Protein AF-A0A6A4ZX50-F1 (afdb_monomer_lite)

Secondary structure (DSSP, 8-state):
-HHHHHHHHTT--HHHHHHHHHHHHHHHHHHHT---SSSS------HHHHHHHHHHHHHHTTS--TTT------HHHHHHHHHHHHHHTGGGHHHHHHHHSPP-------PPS----PPPPPPPGGG----PPPPPPPPP------------

Sequence (152 aa):
MYLYSFCKEHELTPLKTSVVLAIMHRVILRDLFLQSHDHGKQSPWTLPESFEHFQSLLLQHSVERPPVSTGIFDAVDVAATVEYVTHSYYRQYHLYQTIFIPQTHVSIVQIACMDISKPRPMPPLQHAIMLRSKEPPPPPSDSEEHIAVVES

InterPro domains:
  IPR032727 Flagellar C1a complex subunit C1a-32 [PF14769] (3-105)
  IPR032727 Flagellar C1a complex subunit C1a-32 [PTHR28457] (4-134)

Structure (mmCIF, N/CA/C/O backbone):
data_AF-A0A6A4ZX50-F1
#
_entry.id   AF-A0A6A4ZX50-F1
#
loop_
_atom_site.group_PDB
_atom_site.id
_atom_site.type_symbol
_atom_site.label_atom_id
_atom_site.label_alt_id
_atom_site.label_comp_id
_atom_site.label_asym_id
_atom_site.label_entity_id
_atom_site.label_seq_id
_atom_site.pdbx_PDB_ins_code
_atom_site.Cartn_x
_atom_site.Cartn_y
_atom_site.Cartn_z
_atom_site.occupancy
_atom_site.B_iso_or_equiv
_atom_site.auth_seq_id
_atom_site.auth_comp_id
_atom_site.auth_asym_id
_atom_site.auth_atom_id
_atom_site.pdbx_PDB_model_num
ATOM 1 N N . MET A 1 1 ? 2.806 12.590 6.286 1.00 58.56 1 MET A N 1
ATOM 2 C CA . MET A 1 1 ? 2.118 13.196 7.449 1.00 58.56 1 MET A CA 1
ATOM 3 C C . MET A 1 1 ? 0.590 13.138 7.367 1.00 58.56 1 MET A C 1
ATOM 5 O O . MET A 1 1 ? -0.022 13.043 8.418 1.00 58.56 1 MET A O 1
ATOM 9 N N . TYR A 1 2 ? -0.028 13.121 6.178 1.00 81.19 2 TYR A N 1
ATOM 10 C CA . TYR A 1 2 ? -1.494 13.165 6.034 1.00 81.19 2 TYR A CA 1
ATOM 11 C C . TYR A 1 2 ? -2.259 11.948 6.593 1.00 81.19 2 TYR A C 1
ATOM 13 O O . TYR A 1 2 ? -3.341 12.107 7.143 1.00 81.19 2 TYR A O 1
ATOM 21 N N . LEU A 1 3 ? -1.685 10.740 6.530 1.00 82.81 3 LEU A N 1
ATOM 22 C CA . LEU A 1 3 ? -2.329 9.550 7.105 1.00 82.81 3 LEU A CA 1
ATOM 23 C C . LEU A 1 3 ? -2.455 9.646 8.636 1.00 82.81 3 LEU A C 1
ATOM 25 O O . LEU A 1 3 ? -3.439 9.207 9.213 1.00 82.81 3 LEU A O 1
ATOM 29 N N . TYR A 1 4 ? -1.471 10.258 9.302 1.00 83.94 4 TYR A N 1
ATOM 30 C CA . TYR A 1 4 ? -1.512 10.448 10.751 1.00 83.94 4 TYR A CA 1
ATOM 31 C C . TYR A 1 4 ? -2.532 11.518 11.163 1.00 83.94 4 TYR A C 1
ATOM 33 O O . TYR A 1 4 ? -3.207 11.348 12.174 1.00 83.94 4 TYR A O 1
ATOM 41 N N . SER A 1 5 ? -2.684 12.595 10.380 1.00 84.75 5 SER A N 1
ATOM 42 C CA . SER A 1 5 ? -3.737 13.586 10.635 1.00 84.75 5 SER A CA 1
ATOM 43 C C . SER A 1 5 ? -5.130 12.990 10.435 1.00 84.75 5 SER A C 1
ATOM 45 O O . SER A 1 5 ? -5.970 13.172 11.306 1.00 84.75 5 SER A O 1
ATOM 47 N N . PHE A 1 6 ? -5.332 12.180 9.390 1.00 86.12 6 PHE A N 1
ATOM 48 C CA . PHE A 1 6 ? -6.568 11.412 9.188 1.00 86.12 6 PHE A CA 1
ATOM 49 C C . PHE A 1 6 ? -6.879 10.505 10.388 1.00 86.12 6 PHE A C 1
ATOM 51 O O . PHE A 1 6 ? -7.974 10.534 10.942 1.00 86.12 6 PHE A O 1
ATOM 58 N N . CYS A 1 7 ? -5.877 9.759 10.860 1.00 83.94 7 CYS A N 1
ATOM 59 C CA . CYS A 1 7 ? -6.014 8.914 12.042 1.00 83.94 7 CYS A CA 1
ATOM 60 C C . CYS A 1 7 ? -6.410 9.692 13.308 1.00 83.94 7 CYS A C 1
ATOM 62 O O . CYS A 1 7 ? -7.089 9.154 14.181 1.00 83.94 7 CYS A O 1
ATOM 64 N N . LYS A 1 8 ? -5.969 10.949 13.423 1.00 83.75 8 LYS A N 1
ATOM 65 C CA . LYS A 1 8 ? -6.305 11.827 14.546 1.00 83.75 8 LYS A CA 1
ATOM 66 C C . LYS A 1 8 ? -7.720 12.403 14.425 1.00 83.75 8 LYS A C 1
ATOM 68 O O . LYS A 1 8 ? -8.386 12.541 15.442 1.00 83.75 8 LYS A O 1
ATOM 73 N N . GLU A 1 9 ? -8.166 12.724 13.212 1.00 85.12 9 GLU A N 1
ATOM 74 C CA . GLU A 1 9 ? -9.515 13.243 12.928 1.00 85.12 9 GLU A CA 1
ATOM 75 C C . GLU A 1 9 ? -10.611 12.206 13.201 1.00 85.12 9 GLU A C 1
ATOM 77 O O . GLU A 1 9 ? -11.679 12.560 13.685 1.00 85.12 9 GLU A O 1
ATOM 82 N N . HIS A 1 10 ? -10.323 10.926 12.963 1.00 80.44 10 HIS A N 1
ATOM 83 C CA . HIS A 1 10 ? -11.236 9.811 13.231 1.00 80.44 10 HIS A CA 1
ATOM 84 C C . HIS A 1 10 ? -11.111 9.222 14.653 1.00 80.44 10 HIS A C 1
ATOM 86 O O . HIS A 1 10 ? -11.623 8.136 14.907 1.00 80.44 10 HIS A O 1
ATOM 92 N N . GLU A 1 11 ? -10.410 9.904 15.571 1.00 79.88 11 GLU A N 1
ATOM 93 C CA . GLU A 1 11 ? -10.225 9.490 16.978 1.00 79.88 11 GLU A CA 1
ATOM 94 C C . GLU A 1 11 ? -9.763 8.027 17.154 1.00 79.88 11 GLU A C 1
ATOM 96 O O . GLU A 1 11 ? -10.104 7.344 18.124 1.00 79.88 11 GLU A O 1
ATOM 101 N N . LEU A 1 12 ? -8.948 7.518 16.221 1.00 78.25 12 LEU A N 1
ATOM 102 C CA . LEU A 1 12 ? -8.482 6.138 16.291 1.00 78.25 12 LEU A CA 1
ATOM 103 C C . LEU A 1 12 ? -7.563 5.931 17.503 1.00 78.25 12 LEU A C 1
ATOM 105 O O . LEU A 1 12 ? -6.634 6.697 17.767 1.00 78.25 12 LEU A O 1
ATOM 109 N N . THR A 1 13 ? -7.775 4.818 18.208 1.00 84.69 13 THR A N 1
ATOM 110 C CA . THR A 1 13 ? -6.920 4.361 19.312 1.00 84.69 13 THR A CA 1
ATOM 111 C C . THR A 1 13 ? -5.449 4.297 18.865 1.00 84.69 13 THR A C 1
ATOM 113 O O . THR A 1 13 ? -5.178 3.891 17.730 1.00 84.69 13 THR A O 1
ATOM 116 N N . PRO A 1 14 ? -4.462 4.603 19.731 1.00 83.50 14 PRO A N 1
ATOM 117 C CA . PRO A 1 14 ? -3.037 4.533 19.380 1.00 83.50 14 PRO A CA 1
ATOM 118 C C . PRO A 1 14 ? -2.614 3.177 18.789 1.00 83.50 14 PRO A C 1
ATOM 120 O O . PRO A 1 14 ? -1.755 3.118 17.914 1.00 83.50 14 PRO A O 1
ATOM 123 N N . LEU A 1 15 ? -3.267 2.089 19.204 1.00 84.81 15 LEU A N 1
ATOM 124 C CA . LEU A 1 15 ? -3.042 0.765 18.633 1.00 84.81 15 LEU A CA 1
ATOM 125 C C . LEU A 1 15 ? -3.507 0.701 17.168 1.00 84.81 15 LEU A C 1
ATOM 127 O O . LEU A 1 15 ? -2.708 0.372 16.293 1.00 84.81 15 LEU A O 1
ATOM 131 N N . LYS A 1 16 ? -4.752 1.103 16.880 1.00 85.19 16 LYS A N 1
ATOM 132 C CA . LYS A 1 16 ? -5.312 1.151 15.519 1.00 85.19 16 LYS A CA 1
ATOM 133 C C . LYS A 1 16 ? -4.439 1.992 14.584 1.00 85.19 16 LYS A C 1
ATOM 135 O O . LYS A 1 16 ? -4.085 1.542 13.498 1.00 85.19 16 LYS A O 1
ATOM 140 N N . THR A 1 17 ? -4.016 3.175 15.032 1.00 88.00 17 THR A N 1
ATOM 141 C CA . THR A 1 17 ? -3.172 4.071 14.221 1.00 88.00 17 THR A CA 1
ATOM 142 C C . THR A 1 17 ? -1.817 3.452 13.889 1.00 88.00 17 THR A C 1
ATOM 144 O O . THR A 1 17 ? -1.393 3.513 12.734 1.00 88.00 17 THR A O 1
ATOM 147 N N . SER A 1 18 ? -1.167 2.801 14.861 1.00 89.19 18 SER A N 1
ATOM 148 C CA . SER A 1 18 ? 0.105 2.104 14.645 1.00 89.19 18 SER A CA 1
ATOM 149 C C . SER A 1 18 ? -0.018 0.985 13.607 1.00 89.19 18 SER A C 1
ATOM 151 O O . SER A 1 18 ? 0.849 0.852 12.744 1.00 89.19 18 SER A O 1
ATOM 153 N N . VAL A 1 19 ? -1.128 0.240 13.629 1.00 88.44 19 VAL A N 1
ATOM 154 C CA . VAL A 1 19 ? -1.387 -0.852 12.688 1.00 88.44 19 VAL A CA 1
ATOM 155 C C . VAL A 1 19 ? -1.667 -0.313 11.287 1.00 88.44 19 VAL A C 1
ATOM 157 O O . VAL A 1 19 ? -1.058 -0.797 10.339 1.00 88.44 19 VAL A O 1
ATOM 160 N N . VAL A 1 20 ? -2.499 0.725 11.134 1.00 88.88 20 VAL A N 1
ATOM 161 C CA . VAL A 1 20 ? -2.748 1.354 9.819 1.00 88.88 20 VAL A CA 1
ATOM 162 C C . VAL A 1 20 ? -1.446 1.874 9.206 1.00 88.88 20 VAL A C 1
ATOM 164 O O . VAL A 1 20 ? -1.161 1.621 8.035 1.00 88.88 20 VAL A O 1
ATOM 167 N N . LEU A 1 21 ? -0.618 2.555 10.004 1.00 88.44 21 LEU A N 1
ATOM 168 C CA . LEU A 1 21 ? 0.696 3.036 9.572 1.00 88.44 21 LEU A CA 1
ATOM 169 C C . LEU A 1 21 ? 1.613 1.881 9.156 1.00 88.44 21 LEU A C 1
ATOM 171 O O . LEU A 1 21 ? 2.263 1.970 8.115 1.00 88.44 21 LEU A O 1
ATOM 175 N N . ALA A 1 22 ? 1.646 0.794 9.930 1.00 89.56 22 ALA A N 1
ATOM 176 C CA . ALA A 1 22 ? 2.454 -0.381 9.625 1.00 89.56 22 ALA A CA 1
ATOM 177 C C . ALA A 1 22 ? 1.988 -1.101 8.349 1.00 89.56 22 ALA A C 1
ATOM 179 O O . ALA A 1 22 ? 2.828 -1.458 7.523 1.00 89.56 22 ALA A O 1
ATOM 180 N N . ILE A 1 23 ? 0.673 -1.273 8.155 1.00 90.75 23 ILE A N 1
ATOM 181 C CA . ILE A 1 23 ? 0.088 -1.856 6.936 1.00 90.75 23 ILE A CA 1
ATOM 182 C C . ILE A 1 23 ? 0.488 -1.013 5.727 1.00 90.75 23 ILE A C 1
ATOM 184 O O . ILE A 1 23 ? 1.061 -1.545 4.779 1.00 90.75 23 ILE A O 1
ATOM 188 N N . MET A 1 24 ? 0.259 0.301 5.779 1.00 90.38 24 MET A N 1
ATOM 189 C CA . MET A 1 24 ? 0.593 1.199 4.671 1.00 90.38 24 MET A CA 1
ATOM 190 C C . MET A 1 24 ? 2.086 1.195 4.361 1.00 90.38 24 MET A C 1
ATOM 192 O O . MET A 1 24 ? 2.477 1.088 3.202 1.00 90.38 24 MET A O 1
ATOM 196 N N . HIS A 1 25 ? 2.933 1.251 5.388 1.00 89.44 25 HIS A N 1
ATOM 197 C CA . HIS A 1 25 ? 4.378 1.175 5.213 1.00 89.44 25 HIS A CA 1
ATOM 198 C C . HIS A 1 25 ? 4.801 -0.150 4.564 1.00 89.44 25 HIS A C 1
ATOM 200 O O . HIS A 1 25 ? 5.620 -0.153 3.648 1.00 89.44 25 HIS A O 1
ATOM 206 N N . ARG A 1 26 ? 4.206 -1.274 4.980 1.00 89.19 26 ARG A N 1
ATOM 207 C CA . ARG A 1 26 ? 4.482 -2.597 4.410 1.00 89.19 26 ARG A CA 1
ATOM 208 C C . ARG A 1 26 ? 4.036 -2.705 2.951 1.00 89.19 26 ARG A C 1
ATOM 210 O O . ARG A 1 26 ? 4.800 -3.233 2.148 1.00 89.19 26 ARG A O 1
ATOM 217 N N . VAL A 1 27 ? 2.849 -2.199 2.609 1.00 89.12 27 VAL A N 1
ATOM 218 C CA . VAL A 1 27 ? 2.335 -2.179 1.227 1.00 89.12 27 VAL A CA 1
ATOM 219 C C . VAL A 1 27 ? 3.246 -1.339 0.336 1.00 89.12 27 VAL A C 1
ATOM 221 O O . VAL A 1 27 ? 3.720 -1.836 -0.678 1.00 89.12 27 VAL A O 1
ATOM 224 N N . ILE A 1 28 ? 3.581 -0.115 0.757 1.00 87.75 28 ILE A N 1
ATOM 225 C CA . ILE A 1 28 ? 4.458 0.781 -0.010 1.00 87.75 28 ILE A CA 1
ATOM 226 C C . ILE A 1 28 ? 5.840 0.157 -0.202 1.00 87.75 28 ILE A C 1
ATOM 228 O O . ILE A 1 28 ? 6.355 0.143 -1.315 1.00 87.75 28 ILE A O 1
ATOM 232 N N . LEU A 1 29 ? 6.445 -0.382 0.861 1.00 86.19 29 LEU A N 1
ATOM 233 C CA . LEU A 1 29 ? 7.745 -1.039 0.746 1.00 86.19 29 LEU A CA 1
ATOM 234 C C . LEU A 1 29 ? 7.692 -2.235 -0.199 1.00 86.19 29 LEU A C 1
ATOM 236 O O . LEU A 1 29 ? 8.604 -2.419 -0.999 1.00 86.19 29 LEU A O 1
ATOM 240 N N . ARG A 1 30 ? 6.6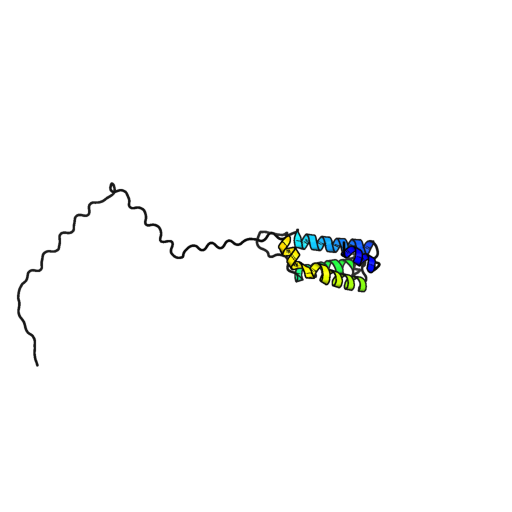30 -3.037 -0.136 1.00 85.44 30 ARG A N 1
ATOM 241 C CA . ARG A 1 30 ? 6.480 -4.191 -1.015 1.00 85.44 30 ARG A CA 1
ATOM 242 C C . ARG A 1 30 ? 6.334 -3.779 -2.477 1.00 85.44 30 ARG A C 1
ATOM 244 O O . ARG A 1 30 ? 7.060 -4.287 -3.321 1.00 85.44 30 ARG A O 1
ATOM 251 N N . ASP A 1 31 ? 5.425 -2.854 -2.756 1.00 83.88 31 ASP A N 1
ATOM 252 C CA . ASP A 1 31 ? 5.086 -2.449 -4.120 1.00 83.88 31 ASP A CA 1
ATOM 253 C C . ASP A 1 31 ? 6.231 -1.690 -4.807 1.00 83.88 31 ASP A C 1
ATOM 255 O O . ASP A 1 31 ? 6.359 -1.739 -6.030 1.00 83.88 31 ASP A O 1
ATOM 259 N N . LEU A 1 32 ? 7.053 -0.989 -4.019 1.00 79.94 32 LEU A N 1
ATOM 260 C CA . LEU A 1 32 ? 8.079 -0.076 -4.516 1.00 79.94 32 LEU A CA 1
ATOM 261 C C . LEU A 1 32 ? 9.508 -0.622 -4.411 1.00 79.94 32 LEU A C 1
ATOM 263 O O . LEU A 1 32 ? 10.326 -0.340 -5.282 1.00 79.94 32 LEU A O 1
ATOM 267 N N . PHE A 1 33 ? 9.823 -1.376 -3.351 1.00 74.12 33 PHE A N 1
ATOM 268 C CA . PHE A 1 33 ? 11.191 -1.807 -3.031 1.00 74.12 33 PHE A CA 1
ATOM 269 C C . PHE A 1 33 ? 11.380 -3.326 -3.048 1.00 74.12 33 PHE A C 1
ATOM 271 O O . PHE A 1 33 ? 12.437 -3.791 -3.474 1.00 74.12 33 PHE A O 1
ATOM 278 N N . LEU A 1 34 ? 10.396 -4.120 -2.608 1.00 65.50 34 LEU A N 1
ATOM 279 C CA . LEU A 1 34 ? 10.498 -5.581 -2.680 1.00 65.50 34 LEU A CA 1
ATOM 280 C C . LEU A 1 34 ? 9.997 -6.089 -4.034 1.00 65.50 34 LEU A C 1
ATOM 282 O O . LEU A 1 34 ? 8.933 -6.691 -4.159 1.00 65.50 34 LEU A O 1
ATOM 286 N N . GLN A 1 35 ? 10.839 -5.916 -5.048 1.00 60.88 35 GLN A N 1
ATOM 287 C CA . GLN A 1 35 ? 10.821 -6.792 -6.214 1.00 60.88 35 GLN A CA 1
ATOM 288 C C . GLN A 1 35 ? 11.533 -8.108 -5.851 1.00 60.88 35 GLN A C 1
ATOM 290 O O . GLN A 1 35 ? 12.690 -8.322 -6.200 1.00 60.88 35 GLN A O 1
ATOM 295 N N . SER A 1 36 ? 10.880 -8.991 -5.092 1.00 49.69 36 SER A N 1
ATOM 296 C CA . SER A 1 36 ? 11.311 -10.391 -4.958 1.00 49.69 36 SER A CA 1
ATOM 297 C C . SER A 1 36 ? 10.092 -11.283 -5.203 1.00 49.69 36 SER A C 1
ATOM 299 O O . SER A 1 36 ? 9.038 -11.086 -4.613 1.00 49.69 36 SER A O 1
ATOM 301 N N . HIS A 1 37 ? 10.120 -12.199 -6.167 1.00 46.81 37 HIS A N 1
ATOM 302 C CA . HIS A 1 37 ? 11.049 -13.317 -6.227 1.00 46.81 37 HIS A CA 1
ATOM 303 C C . HIS A 1 37 ? 11.244 -13.791 -7.682 1.00 46.81 37 HIS A C 1
ATOM 305 O O . HIS A 1 37 ? 10.289 -13.870 -8.448 1.00 46.81 37 HIS A O 1
ATOM 311 N N . ASP A 1 38 ? 12.482 -14.179 -7.990 1.00 43.19 38 ASP A N 1
ATOM 312 C CA . ASP A 1 38 ? 12.886 -15.051 -9.098 1.00 43.19 38 ASP A CA 1
ATOM 313 C C . ASP A 1 38 ? 12.965 -14.473 -10.534 1.00 43.19 38 ASP A C 1
ATOM 315 O O . ASP A 1 38 ? 12.016 -14.433 -11.311 1.00 43.19 38 ASP A O 1
ATOM 319 N N . HIS A 1 39 ? 14.196 -14.106 -10.908 1.00 42.00 39 HIS A N 1
ATOM 320 C CA . HIS A 1 39 ? 14.741 -14.186 -12.269 1.00 42.00 39 HIS A CA 1
ATOM 321 C C . HIS A 1 39 ? 14.032 -13.386 -13.386 1.00 42.00 39 HIS A C 1
ATOM 323 O O . HIS A 1 39 ? 13.585 -13.909 -14.405 1.00 42.00 39 HIS A O 1
ATOM 329 N N . GLY A 1 40 ? 14.100 -12.057 -13.272 1.00 46.78 40 GLY A N 1
ATOM 330 C CA . GLY A 1 40 ? 14.531 -11.211 -14.395 1.00 46.78 40 GLY A CA 1
ATOM 331 C C . GLY A 1 40 ? 13.511 -10.770 -15.450 1.00 46.78 40 GLY A C 1
ATOM 332 O O . GLY A 1 40 ? 13.941 -10.127 -16.407 1.00 46.78 40 GLY A O 1
ATOM 333 N N . LYS A 1 41 ? 12.207 -11.065 -15.338 1.00 50.94 41 LYS A N 1
ATOM 334 C CA . LYS A 1 41 ? 11.239 -10.725 -16.411 1.00 50.94 41 LYS A CA 1
ATOM 335 C C . LYS A 1 41 ? 9.787 -10.442 -15.988 1.00 50.94 41 LYS A C 1
ATOM 337 O O . LYS A 1 41 ? 8.893 -10.670 -16.797 1.00 50.94 41 LYS A O 1
ATOM 342 N N . GLN A 1 42 ? 9.498 -9.962 -14.779 1.00 59.06 42 GLN A N 1
ATOM 343 C CA . GLN A 1 42 ? 8.097 -9.699 -14.403 1.00 59.06 42 GLN A CA 1
ATOM 344 C C . GLN A 1 42 ? 7.814 -8.213 -14.168 1.00 59.06 42 GLN A C 1
ATOM 346 O O . GLN A 1 42 ? 8.631 -7.484 -13.608 1.00 59.06 42 GLN A O 1
ATOM 351 N N . SER A 1 43 ? 6.658 -7.797 -14.695 1.00 62.16 43 SER A N 1
ATOM 352 C CA . SER A 1 43 ? 6.085 -6.449 -14.652 1.00 62.16 43 SER A CA 1
ATOM 353 C C . SER A 1 43 ? 6.016 -5.914 -13.217 1.00 62.16 43 SER A C 1
ATOM 355 O O . SER A 1 43 ? 5.834 -6.707 -12.293 1.00 62.16 43 SER A O 1
ATOM 357 N N . PRO A 1 44 ? 6.086 -4.584 -13.013 1.00 70.56 44 PRO A N 1
ATOM 358 C CA . PRO A 1 44 ? 5.617 -3.963 -11.778 1.00 70.56 44 PRO A CA 1
ATOM 359 C C . PRO A 1 44 ? 4.272 -4.546 -11.337 1.00 70.56 44 PRO A C 1
ATOM 361 O O . PRO A 1 44 ? 3.422 -4.815 -12.195 1.00 70.56 44 PRO A O 1
ATOM 364 N N . TRP A 1 45 ? 4.083 -4.696 -10.021 1.00 73.62 45 TRP A N 1
ATOM 365 C CA . TRP A 1 45 ? 2.796 -5.069 -9.435 1.00 73.62 45 TRP A CA 1
ATOM 366 C C . TRP A 1 45 ? 1.690 -4.192 -10.012 1.00 73.62 45 TRP A C 1
ATOM 368 O O . TRP A 1 45 ? 1.841 -2.972 -10.144 1.00 73.62 45 TRP A O 1
ATOM 378 N N . THR A 1 46 ? 0.579 -4.806 -10.394 1.00 82.62 46 THR A N 1
ATOM 379 C CA . THR A 1 46 ? -0.548 -4.045 -10.927 1.00 82.62 46 THR A CA 1
ATOM 380 C C . THR A 1 46 ? -1.349 -3.416 -9.783 1.00 82.62 46 THR A C 1
ATOM 382 O O . THR A 1 46 ? -1.376 -3.923 -8.661 1.00 82.62 46 THR A O 1
ATOM 385 N N . LEU A 1 47 ? -2.024 -2.294 -10.056 1.00 86.31 47 LEU A N 1
ATOM 386 C CA . LEU A 1 47 ? -2.911 -1.642 -9.085 1.00 86.31 47 LEU A CA 1
ATOM 387 C C . LEU A 1 47 ? -3.923 -2.611 -8.424 1.00 86.31 47 LEU A C 1
ATOM 389 O O . LEU A 1 47 ? -4.029 -2.566 -7.198 1.00 86.31 47 LEU A O 1
ATOM 393 N N . PRO A 1 48 ? -4.629 -3.503 -9.157 1.00 87.38 48 PRO A N 1
ATOM 394 C CA . PRO A 1 48 ? -5.544 -4.459 -8.531 1.00 87.38 48 PRO A CA 1
ATOM 395 C C . PRO A 1 48 ? -4.847 -5.461 -7.598 1.00 87.38 48 PRO A C 1
ATOM 397 O O . PRO A 1 48 ? -5.367 -5.712 -6.516 1.00 87.38 48 PRO A O 1
ATOM 400 N N . GLU A 1 49 ? -3.664 -5.980 -7.942 1.00 86.44 49 GLU A N 1
ATOM 401 C CA . GLU A 1 49 ? -2.914 -6.902 -7.064 1.00 86.44 49 GLU A CA 1
ATOM 402 C C . GLU A 1 49 ? -2.424 -6.216 -5.784 1.00 86.44 49 GLU A C 1
ATOM 404 O O . GLU A 1 49 ? -2.420 -6.803 -4.696 1.00 86.44 49 GLU A O 1
ATOM 409 N N . SER A 1 50 ? -2.000 -4.953 -5.896 1.00 88.06 50 SER A N 1
ATOM 410 C CA . SER A 1 50 ? -1.655 -4.155 -4.722 1.00 88.06 50 SER A CA 1
ATOM 411 C C . SER A 1 50 ? -2.867 -3.960 -3.815 1.00 88.06 50 SER A C 1
ATOM 413 O O . SER A 1 50 ? -2.776 -4.188 -2.605 1.00 88.06 50 SER A O 1
ATOM 415 N N . PHE A 1 51 ? -4.005 -3.593 -4.405 1.00 89.81 51 PHE A N 1
ATOM 416 C CA . PHE A 1 51 ? -5.243 -3.362 -3.672 1.00 89.81 51 PHE A CA 1
ATOM 417 C C . PHE A 1 51 ? -5.758 -4.632 -2.984 1.00 89.81 51 PHE A C 1
ATOM 419 O O . PHE A 1 51 ? -6.117 -4.582 -1.808 1.00 89.81 51 PHE A O 1
ATOM 426 N N . GLU A 1 52 ? -5.723 -5.780 -3.663 1.00 89.62 52 GLU A N 1
ATOM 427 C CA . GLU A 1 52 ? -6.111 -7.070 -3.084 1.00 89.62 52 GLU A CA 1
ATOM 428 C C . GLU A 1 52 ? -5.231 -7.433 -1.882 1.00 89.62 52 GLU A C 1
ATOM 430 O O . GLU A 1 52 ? -5.727 -7.859 -0.836 1.00 89.62 52 GLU A O 1
ATOM 435 N N . HIS A 1 53 ? -3.920 -7.192 -1.971 1.00 89.38 53 HIS A N 1
ATOM 436 C CA . HIS A 1 53 ? -3.033 -7.430 -0.839 1.00 89.38 53 HIS A CA 1
ATOM 437 C C . HIS A 1 53 ? -3.308 -6.493 0.335 1.00 89.38 53 HIS A C 1
ATOM 439 O O . HIS A 1 53 ? -3.366 -6.950 1.478 1.00 89.38 53 HIS A O 1
ATOM 445 N N . PHE A 1 54 ? -3.493 -5.200 0.069 1.00 90.62 54 PHE A N 1
ATOM 446 C CA . PHE A 1 54 ? -3.881 -4.239 1.094 1.00 90.62 54 PHE A CA 1
ATOM 447 C C . PHE A 1 54 ? -5.177 -4.674 1.786 1.00 90.62 54 PHE A C 1
ATOM 449 O O . PHE A 1 54 ? -5.228 -4.728 3.016 1.00 90.62 54 PHE A O 1
ATOM 456 N N . GLN A 1 55 ? -6.182 -5.082 1.010 1.00 89.25 55 GLN A N 1
ATOM 457 C CA . GLN A 1 55 ? -7.445 -5.591 1.528 1.00 89.25 55 GLN A CA 1
ATOM 458 C C . GLN A 1 55 ? -7.246 -6.857 2.376 1.00 89.25 55 GLN A C 1
ATOM 460 O O . GLN A 1 55 ? -7.827 -6.959 3.454 1.00 89.25 55 GLN A O 1
ATOM 465 N N . SER A 1 56 ? -6.386 -7.788 1.951 1.00 88.50 56 SER A N 1
ATOM 466 C CA . SER A 1 56 ? -6.079 -9.007 2.715 1.00 88.50 56 SER A CA 1
ATOM 467 C C . SER A 1 56 ? -5.445 -8.710 4.078 1.00 88.50 56 SER A C 1
ATOM 469 O O . SER A 1 56 ? -5.860 -9.278 5.089 1.00 88.50 56 SER A O 1
ATOM 471 N N . LEU A 1 57 ? -4.496 -7.767 4.123 1.00 87.25 57 LEU A N 1
ATOM 472 C CA . LEU A 1 57 ? -3.840 -7.340 5.360 1.00 87.25 57 LEU A CA 1
ATOM 473 C C . LEU A 1 57 ? -4.844 -6.660 6.288 1.00 87.25 57 LEU A C 1
ATOM 475 O O . LEU A 1 57 ? -4.882 -6.932 7.485 1.00 87.25 57 LEU A O 1
ATOM 479 N N . LEU A 1 58 ? -5.688 -5.801 5.729 1.00 87.19 58 LEU A N 1
ATOM 480 C CA . LEU A 1 58 ? -6.679 -5.060 6.489 1.00 87.19 58 LEU A CA 1
ATOM 481 C C . LEU A 1 58 ? -7.763 -5.987 7.069 1.00 87.19 58 LEU A C 1
ATOM 483 O O . LEU A 1 58 ? -8.116 -5.858 8.241 1.00 87.19 58 LEU A O 1
ATOM 487 N N . LEU A 1 59 ? -8.209 -6.993 6.308 1.00 83.62 59 LEU A N 1
ATOM 488 C CA . LEU A 1 59 ? -9.132 -8.028 6.787 1.00 83.62 59 LEU A CA 1
ATOM 489 C C . LEU A 1 59 ? -8.516 -8.903 7.887 1.00 83.62 59 LEU A C 1
ATOM 491 O O . LEU A 1 59 ? -9.201 -9.223 8.859 1.00 83.62 59 LEU A O 1
ATOM 495 N N . GLN A 1 60 ? -7.225 -9.239 7.788 1.00 80.94 60 GLN A N 1
ATOM 496 C CA . GLN A 1 60 ? -6.513 -9.999 8.823 1.00 80.94 60 GLN A CA 1
ATOM 497 C C . GLN A 1 60 ? -6.449 -9.256 10.171 1.00 80.94 60 GLN A C 1
ATOM 499 O O . GLN A 1 60 ? -6.340 -9.884 11.222 1.00 80.94 60 GLN A O 1
ATOM 504 N N . HIS A 1 61 ? -6.535 -7.927 10.164 1.00 76.94 61 HIS A N 1
ATOM 505 C CA . HIS A 1 61 ? -6.557 -7.111 11.381 1.00 76.94 61 HIS A CA 1
ATOM 506 C C . HIS A 1 61 ? -7.967 -6.634 11.784 1.00 76.94 61 HIS A C 1
ATOM 508 O O . HIS A 1 61 ? -8.110 -5.932 12.786 1.00 76.94 61 HIS A O 1
ATOM 514 N N . SER A 1 62 ? -9.007 -6.993 11.024 1.00 72.31 62 SER A N 1
ATOM 515 C CA . SER A 1 62 ? -10.401 -6.610 11.296 1.00 72.31 62 SER A CA 1
ATOM 516 C C . SER A 1 62 ? -11.261 -7.786 11.764 1.00 72.31 62 SER A C 1
ATOM 518 O O . SER A 1 62 ? -12.091 -7.615 12.651 1.00 72.31 62 SER A O 1
ATOM 520 N N . VAL A 1 63 ? -11.056 -8.992 11.226 1.00 63.16 63 VAL A N 1
ATOM 521 C CA . VAL A 1 63 ? -11.845 -10.168 11.619 1.00 63.16 63 VAL A CA 1
ATOM 522 C C . VAL A 1 63 ? -11.210 -10.847 12.828 1.00 63.16 63 VAL A C 1
ATOM 524 O O . VAL A 1 63 ? -10.026 -11.158 12.826 1.00 63.16 63 VAL A O 1
ATOM 527 N N . GLU A 1 64 ? -11.994 -11.127 13.864 1.00 57.97 64 GLU A N 1
ATOM 528 C CA . GLU A 1 64 ? -11.517 -11.836 15.051 1.00 57.97 64 GLU A CA 1
ATOM 529 C C . GLU A 1 64 ? -11.573 -13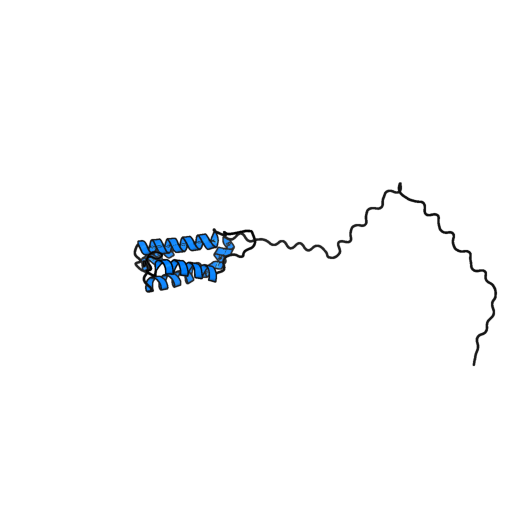.362 14.823 1.00 57.97 64 GLU A C 1
ATOM 531 O O . GLU A 1 64 ? -12.558 -14.034 15.123 1.00 57.97 64 GLU A O 1
ATOM 536 N N . ARG A 1 65 ? -10.516 -13.936 14.231 1.00 58.12 65 ARG A N 1
ATOM 537 C CA . ARG A 1 65 ? -10.271 -15.393 14.218 1.00 58.12 65 ARG A CA 1
ATOM 538 C C . ARG A 1 65 ? -8.940 -15.718 14.908 1.00 58.12 65 ARG A C 1
ATOM 540 O O . ARG A 1 65 ? -7.883 -15.639 14.266 1.00 58.12 65 ARG A O 1
ATOM 547 N N . PRO A 1 66 ? -8.957 -16.149 16.179 1.00 48.22 66 PRO A N 1
ATOM 548 C CA . PRO A 1 66 ? -7.795 -16.792 16.795 1.00 48.22 66 PRO A CA 1
ATOM 549 C C . PRO A 1 66 ? -7.519 -18.104 16.033 1.00 48.22 66 PRO A C 1
ATOM 551 O O . PRO A 1 66 ? -8.493 -18.819 15.780 1.00 48.22 66 PRO A O 1
ATOM 554 N N . PRO A 1 67 ? -6.284 -18.478 15.619 1.00 59.97 67 PRO A N 1
ATOM 555 C CA . PRO A 1 67 ? -4.937 -17.979 15.959 1.00 59.97 67 PRO A CA 1
ATOM 556 C C . PRO A 1 67 ? -4.260 -17.029 14.932 1.00 59.97 67 PRO A C 1
ATOM 558 O O . PRO A 1 67 ? -3.050 -16.829 15.009 1.00 59.97 67 PRO A O 1
ATOM 561 N N . VAL A 1 68 ? -4.982 -16.475 13.949 1.00 54.97 68 VAL A N 1
ATOM 562 C CA . VAL A 1 68 ? -4.374 -15.815 12.761 1.00 54.97 68 VAL A CA 1
ATOM 563 C C . VAL A 1 68 ? -4.656 -14.306 12.677 1.00 54.97 68 VAL A C 1
ATOM 565 O O . VAL A 1 68 ? -3.932 -13.578 11.993 1.00 54.97 68 VAL A O 1
ATOM 568 N N . SER A 1 69 ? -5.691 -13.823 13.366 1.00 58.81 69 SER A N 1
ATOM 569 C CA . SER A 1 69 ? -6.224 -12.466 13.189 1.00 58.81 69 SER A CA 1
ATOM 570 C C . SER A 1 69 ? -6.723 -11.863 14.502 1.00 58.81 69 SER A C 1
ATOM 572 O O . SER A 1 69 ? -7.332 -12.547 15.326 1.00 58.81 69 SER A O 1
ATOM 574 N N . THR A 1 70 ? -6.421 -10.584 14.701 1.00 62.66 70 THR A N 1
ATOM 575 C CA . THR A 1 70 ? -6.767 -9.786 15.885 1.00 62.66 70 THR A CA 1
ATOM 576 C C . THR A 1 70 ? -7.852 -8.795 15.482 1.00 62.66 70 THR A C 1
ATOM 578 O O . THR A 1 70 ? -7.590 -7.997 14.588 1.00 62.66 70 THR A O 1
ATOM 581 N N . GLY A 1 71 ? -9.031 -8.821 16.112 1.00 69.50 71 GLY A N 1
ATOM 582 C CA . GLY A 1 71 ? -10.155 -7.914 15.823 1.00 69.50 71 GLY A CA 1
ATOM 583 C C . GLY A 1 71 ? -9.905 -6.491 16.327 1.00 69.50 71 GLY A C 1
ATOM 584 O O . GLY A 1 71 ? -10.502 -6.052 17.303 1.00 69.50 71 GLY A O 1
ATOM 585 N N . ILE A 1 72 ? -8.959 -5.786 15.706 1.00 74.69 72 ILE A N 1
ATOM 586 C CA . ILE A 1 72 ? -8.510 -4.458 16.144 1.00 74.69 72 ILE A CA 1
ATOM 587 C C . ILE A 1 72 ? -9.388 -3.355 15.544 1.00 74.69 72 ILE A C 1
ATOM 589 O O . ILE A 1 72 ? -9.555 -2.310 16.170 1.00 74.69 72 ILE A O 1
ATOM 593 N N . PHE A 1 73 ? -9.930 -3.567 14.343 1.00 78.75 73 PHE A N 1
ATOM 594 C CA . PHE A 1 73 ? -10.705 -2.569 13.604 1.00 78.75 73 PHE A CA 1
ATOM 595 C C . PHE A 1 73 ? -12.195 -2.887 13.564 1.00 78.75 73 PHE A C 1
ATOM 597 O O . PHE A 1 73 ? -12.579 -4.031 13.324 1.00 78.75 73 PHE A O 1
ATOM 604 N N . ASP A 1 74 ? -13.012 -1.844 13.710 1.00 81.62 74 ASP A N 1
ATOM 605 C CA . ASP A 1 74 ? -14.444 -1.910 13.435 1.00 81.62 74 ASP A CA 1
ATOM 606 C C . ASP A 1 74 ? -14.719 -1.734 11.930 1.00 81.62 74 ASP A C 1
ATOM 608 O O . ASP A 1 74 ? -13.906 -1.160 11.198 1.00 81.62 74 ASP A O 1
ATOM 612 N N . ALA A 1 75 ? -15.873 -2.198 11.453 1.00 80.88 75 ALA A N 1
ATOM 613 C CA . ALA A 1 75 ? -16.240 -2.144 10.037 1.00 80.88 75 ALA A CA 1
ATOM 614 C C . ALA A 1 75 ? -16.285 -0.704 9.489 1.00 80.88 75 ALA A C 1
ATOM 616 O O . ALA A 1 75 ? -15.937 -0.466 8.330 1.00 80.88 75 ALA A O 1
ATOM 617 N N . VAL A 1 76 ? -16.670 0.263 10.328 1.00 83.56 76 VAL A N 1
ATOM 618 C CA . VAL A 1 76 ? -16.714 1.690 9.971 1.00 83.56 76 VAL A CA 1
ATOM 619 C C . VAL A 1 76 ? -15.304 2.244 9.753 1.00 83.56 76 VAL A C 1
ATOM 621 O O . VAL A 1 76 ? -15.042 2.895 8.740 1.00 83.56 76 VAL A O 1
ATOM 624 N N . ASP A 1 77 ? -14.376 1.918 10.656 1.00 83.44 77 ASP A N 1
ATOM 625 C CA . ASP A 1 77 ? -12.975 2.348 10.574 1.00 83.44 77 ASP A CA 1
ATOM 626 C C . ASP A 1 77 ? -12.290 1.777 9.326 1.00 83.44 77 ASP A C 1
ATOM 628 O O . ASP A 1 77 ? -11.507 2.458 8.658 1.00 83.44 77 ASP A O 1
ATOM 632 N N . VAL A 1 78 ? -12.607 0.522 8.993 1.00 86.31 78 VAL A N 1
ATOM 633 C CA . VAL A 1 78 ? -12.126 -0.161 7.787 1.00 86.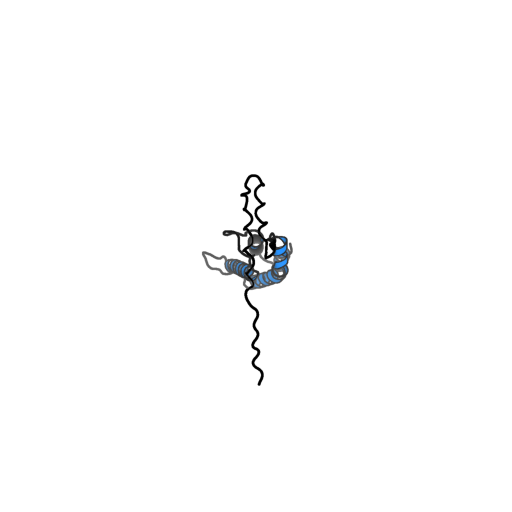31 78 VAL A CA 1
ATOM 634 C C . VAL A 1 78 ? -12.572 0.578 6.531 1.00 86.31 78 VAL A C 1
ATOM 636 O O . VAL A 1 78 ? -11.731 0.904 5.692 1.00 86.31 78 VAL A O 1
ATOM 639 N N . ALA A 1 79 ? -13.868 0.875 6.405 1.00 87.62 79 ALA A N 1
ATOM 640 C CA . ALA A 1 79 ? -14.409 1.551 5.230 1.00 87.62 79 ALA A CA 1
ATOM 641 C C . ALA A 1 79 ? -13.776 2.938 5.032 1.00 87.62 79 ALA A C 1
ATOM 643 O O . ALA A 1 79 ? -13.288 3.238 3.940 1.00 87.62 79 ALA A O 1
ATOM 644 N N . ALA A 1 80 ? -13.690 3.733 6.105 1.00 88.25 80 ALA A N 1
ATOM 645 C CA . ALA A 1 80 ? -13.066 5.055 6.069 1.00 88.25 80 ALA A CA 1
ATOM 646 C C . ALA A 1 80 ? -11.578 4.980 5.683 1.00 88.25 80 ALA A C 1
ATOM 648 O O . ALA A 1 80 ? -11.090 5.778 4.880 1.00 88.25 80 ALA A O 1
ATOM 649 N N . THR A 1 81 ? -10.852 3.988 6.207 1.00 88.19 81 THR A N 1
ATOM 650 C CA . THR A 1 81 ? -9.431 3.788 5.885 1.00 88.19 81 THR A CA 1
ATOM 651 C C . THR A 1 81 ? -9.239 3.415 4.415 1.00 88.19 81 THR A C 1
ATOM 653 O O . THR A 1 81 ? -8.372 3.980 3.747 1.00 88.19 81 THR A O 1
ATOM 656 N N . VAL A 1 82 ? -10.051 2.495 3.884 1.00 90.81 82 VAL A N 1
ATOM 657 C CA . VAL A 1 82 ? -9.984 2.080 2.473 1.00 90.81 82 VAL A CA 1
ATOM 658 C C . VAL A 1 82 ? -10.287 3.258 1.546 1.00 90.81 82 VAL A C 1
ATOM 660 O O . VAL A 1 82 ? -9.556 3.481 0.577 1.00 90.81 82 VAL A O 1
ATOM 663 N N . GLU A 1 83 ? -11.318 4.045 1.854 1.00 91.25 83 GLU A N 1
ATOM 664 C CA . GLU A 1 83 ? -11.680 5.229 1.075 1.00 91.25 83 GLU A CA 1
ATOM 665 C C . GLU A 1 83 ? -10.547 6.264 1.065 1.00 91.25 83 GLU A C 1
ATOM 667 O O . GLU A 1 83 ? -10.146 6.738 -0.005 1.00 91.25 83 GLU A O 1
ATOM 672 N N . TYR A 1 84 ? -9.971 6.559 2.232 1.00 90.56 84 TYR A N 1
ATOM 673 C CA . TYR A 1 84 ? -8.863 7.500 2.358 1.00 90.56 84 TYR A CA 1
ATOM 674 C C . TYR A 1 84 ? -7.625 7.048 1.573 1.00 90.56 84 TYR A C 1
ATOM 676 O O . TYR A 1 84 ? -7.028 7.830 0.823 1.00 90.56 84 TYR A O 1
ATOM 684 N N . VAL A 1 85 ? -7.231 5.781 1.715 1.00 90.25 85 VAL A N 1
ATOM 685 C CA . VAL A 1 85 ? -6.055 5.214 1.037 1.00 90.25 85 VAL A CA 1
ATOM 686 C C . VAL A 1 85 ? -6.254 5.196 -0.480 1.00 90.25 85 VAL A C 1
ATOM 688 O O . VAL A 1 85 ? -5.322 5.501 -1.227 1.00 90.25 85 VAL A O 1
ATOM 691 N N . THR A 1 86 ? -7.473 4.926 -0.948 1.00 90.50 86 THR A N 1
ATOM 692 C CA . THR A 1 86 ? -7.802 4.951 -2.379 1.00 90.50 86 THR A CA 1
ATOM 693 C C . THR A 1 86 ? -7.640 6.354 -2.970 1.00 90.50 86 THR A C 1
ATOM 695 O O . THR A 1 86 ? -6.990 6.528 -4.005 1.00 90.50 86 THR A O 1
ATOM 698 N N . HIS A 1 87 ? -8.155 7.376 -2.283 1.00 90.56 87 HIS A N 1
ATOM 699 C CA . HIS A 1 87 ? -8.101 8.766 -2.748 1.00 90.56 87 HIS A CA 1
ATOM 700 C C . HIS A 1 87 ? -6.721 9.422 -2.623 1.00 90.56 87 HIS A C 1
ATOM 702 O O . HIS A 1 87 ? -6.412 10.341 -3.388 1.00 90.56 87 HIS A O 1
ATOM 708 N N . SER A 1 88 ? -5.901 8.974 -1.671 1.00 89.06 88 SER A N 1
ATOM 709 C CA . SER A 1 88 ? -4.571 9.533 -1.418 1.00 89.06 88 SER A CA 1
ATOM 710 C C . SER A 1 88 ? -3.469 8.765 -2.149 1.00 89.06 88 SER A C 1
ATOM 712 O O . SER A 1 88 ? -2.814 9.320 -3.029 1.00 89.06 88 SER A O 1
ATOM 714 N N . TYR A 1 89 ? -3.280 7.488 -1.814 1.00 88.75 89 TYR A N 1
ATOM 715 C CA . TYR A 1 89 ? -2.179 6.665 -2.307 1.00 88.75 89 TYR A CA 1
ATOM 716 C C . TYR A 1 89 ? -2.465 6.095 -3.699 1.00 88.75 89 TYR A C 1
ATOM 718 O O . TYR A 1 89 ? -1.715 6.366 -4.639 1.00 88.75 89 TYR A O 1
ATOM 726 N N . TYR A 1 90 ? -3.568 5.356 -3.864 1.00 88.31 90 TYR A N 1
ATOM 727 C CA . TYR A 1 90 ? -3.840 4.653 -5.126 1.00 88.31 90 TYR A CA 1
ATOM 728 C C . TYR A 1 90 ? -4.134 5.600 -6.292 1.00 88.31 90 TYR A C 1
ATOM 730 O O . TYR A 1 90 ? -3.749 5.320 -7.427 1.00 88.31 90 TYR A O 1
ATOM 738 N N . ARG A 1 91 ? -4.712 6.774 -6.021 1.00 90.06 91 ARG A N 1
ATOM 739 C CA . ARG A 1 91 ? -4.882 7.837 -7.022 1.00 90.06 91 ARG A CA 1
ATOM 740 C C . ARG A 1 91 ? -3.563 8.255 -7.686 1.00 90.06 91 ARG A C 1
ATOM 742 O O . ARG A 1 91 ? -3.566 8.659 -8.846 1.00 90.06 91 ARG A O 1
ATOM 749 N N . GLN A 1 92 ? -2.447 8.176 -6.962 1.00 88.50 92 GLN A N 1
ATOM 750 C CA . GLN A 1 92 ? -1.114 8.563 -7.437 1.00 88.50 92 GLN A CA 1
ATOM 751 C C . GLN A 1 92 ? -0.198 7.353 -7.679 1.00 88.50 92 GLN A C 1
ATOM 753 O O . GLN A 1 92 ? 1.013 7.510 -7.825 1.00 88.50 92 GLN A O 1
ATOM 758 N N . TYR A 1 93 ? -0.760 6.146 -7.774 1.00 86.81 93 TYR A N 1
ATOM 759 C CA . TYR A 1 93 ? 0.011 4.905 -7.846 1.00 86.81 93 TYR A CA 1
ATOM 760 C C . TYR A 1 93 ? 0.995 4.866 -9.024 1.00 86.81 93 TYR A C 1
ATOM 762 O O . TYR A 1 93 ? 2.189 4.640 -8.831 1.00 86.81 93 TYR A O 1
ATOM 770 N N . HIS A 1 94 ? 0.530 5.185 -10.236 1.00 86.62 94 HIS A N 1
ATOM 771 C CA . HIS A 1 94 ? 1.377 5.197 -11.435 1.00 86.62 94 HIS A CA 1
ATOM 772 C C . HIS A 1 94 ? 2.530 6.205 -11.356 1.00 86.62 94 HIS A C 1
ATOM 774 O O . HIS A 1 94 ? 3.612 5.951 -11.890 1.00 86.62 94 HIS A O 1
ATOM 780 N N . LEU A 1 95 ? 2.327 7.337 -10.671 1.00 87.31 95 LEU A N 1
ATOM 781 C CA . LEU A 1 95 ? 3.380 8.330 -10.470 1.00 87.31 95 LEU A CA 1
ATOM 782 C C . LEU A 1 95 ? 4.496 7.749 -9.597 1.00 87.31 95 LEU A C 1
ATOM 784 O O . LEU A 1 95 ? 5.667 7.837 -9.962 1.00 87.31 95 LEU A O 1
ATOM 788 N N . TYR A 1 96 ? 4.136 7.107 -8.482 1.00 87.50 96 TYR A N 1
ATOM 789 C CA . TYR A 1 96 ? 5.112 6.457 -7.611 1.00 87.50 96 TYR A CA 1
ATOM 790 C C . TYR A 1 96 ? 5.845 5.323 -8.329 1.00 87.50 96 TYR A C 1
ATOM 792 O O . TYR A 1 96 ? 7.072 5.272 -8.284 1.00 87.50 96 TYR A O 1
ATOM 800 N N . GLN A 1 97 ? 5.133 4.478 -9.074 1.00 83.12 97 GLN A N 1
ATOM 801 C CA . GLN A 1 97 ? 5.768 3.434 -9.881 1.00 83.12 97 GLN A CA 1
ATOM 802 C C . GLN A 1 97 ? 6.801 4.011 -10.852 1.00 83.12 97 GLN A C 1
ATOM 804 O O . GLN A 1 97 ? 7.916 3.516 -10.935 1.00 83.12 97 GLN A O 1
ATOM 809 N N . THR A 1 98 ? 6.467 5.100 -11.539 1.00 81.75 98 THR A N 1
ATOM 810 C CA . THR A 1 98 ? 7.360 5.709 -12.535 1.00 81.75 98 THR A CA 1
ATOM 811 C C . THR A 1 98 ? 8.631 6.295 -11.915 1.00 81.75 98 THR A C 1
ATOM 813 O O . THR A 1 98 ? 9.691 6.228 -12.531 1.00 81.75 98 THR A O 1
ATOM 816 N N . ILE A 1 99 ? 8.531 6.889 -10.722 1.00 85.56 99 ILE A N 1
ATOM 817 C CA . ILE A 1 99 ? 9.656 7.572 -10.061 1.00 85.56 99 ILE A CA 1
ATOM 818 C C . ILE A 1 99 ? 10.616 6.576 -9.412 1.00 85.56 99 ILE A C 1
ATOM 820 O O . ILE A 1 99 ? 11.830 6.768 -9.458 1.00 85.56 99 ILE A O 1
ATOM 824 N N . PHE A 1 100 ? 10.077 5.549 -8.761 1.00 81.25 100 PHE A N 1
ATOM 825 C CA . PHE A 1 100 ? 10.873 4.666 -7.916 1.00 81.25 100 PHE A CA 1
ATOM 826 C C . PHE A 1 100 ? 11.274 3.357 -8.600 1.00 81.25 100 PHE A C 1
ATOM 828 O O . PHE A 1 100 ? 12.255 2.746 -8.183 1.00 81.25 100 PHE A O 1
ATOM 835 N N . ILE A 1 101 ? 10.556 2.921 -9.640 1.00 78.69 101 ILE A N 1
ATOM 836 C CA . ILE A 1 101 ? 10.917 1.712 -10.382 1.00 78.69 101 ILE A CA 1
ATOM 837 C C . ILE A 1 101 ? 11.906 2.103 -11.488 1.00 78.69 101 ILE A C 1
ATOM 839 O O . ILE A 1 101 ? 11.573 2.934 -12.338 1.00 78.69 101 ILE A O 1
ATOM 843 N N . PRO A 1 102 ? 13.117 1.516 -11.520 1.00 71.12 102 PRO A N 1
ATOM 844 C CA . PRO A 1 102 ? 14.076 1.791 -12.579 1.00 71.12 102 PRO A CA 1
ATOM 845 C C . PRO A 1 102 ? 13.501 1.324 -13.921 1.00 71.12 102 PRO A C 1
ATOM 847 O O . PRO A 1 102 ? 13.228 0.139 -14.117 1.00 71.12 102 PRO A O 1
ATOM 850 N N . GLN A 1 103 ? 13.300 2.258 -14.851 1.00 66.25 103 GLN A N 1
ATOM 851 C CA . GLN A 1 103 ? 12.768 1.932 -16.170 1.00 66.25 103 GLN A CA 1
ATOM 852 C C . GLN A 1 103 ? 13.789 1.126 -16.974 1.00 66.25 103 GLN A C 1
ATOM 854 O O . GLN A 1 103 ? 14.936 1.541 -17.153 1.00 66.25 103 GLN A O 1
ATOM 859 N N . THR A 1 104 ? 13.366 -0.022 -17.495 1.00 64.81 104 THR A N 1
ATOM 860 C CA . THR A 1 104 ? 14.171 -0.813 -18.422 1.00 64.81 104 THR A CA 1
ATOM 861 C C . THR A 1 104 ? 14.082 -0.192 -19.812 1.00 64.81 104 THR A C 1
ATOM 863 O O . THR A 1 104 ? 13.062 -0.262 -20.494 1.00 64.81 104 THR A O 1
ATOM 866 N N . HIS A 1 105 ? 15.162 0.452 -20.249 1.00 69.50 105 HIS A N 1
ATOM 867 C CA . HIS A 1 105 ? 15.233 0.994 -21.599 1.00 69.50 105 HIS A CA 1
ATOM 868 C C . HIS A 1 105 ? 15.477 -0.139 -22.604 1.00 69.50 105 HIS A C 1
ATOM 870 O O . HIS A 1 105 ? 16.507 -0.813 -22.560 1.00 69.50 105 HIS A O 1
ATOM 876 N N . VAL A 1 106 ? 14.539 -0.344 -23.529 1.00 73.50 106 VAL A N 1
ATOM 877 C CA . VAL A 1 106 ? 14.706 -1.292 -24.635 1.00 73.50 106 VAL A CA 1
ATOM 878 C C . VAL A 1 106 ? 15.341 -0.555 -25.809 1.00 73.50 106 VAL A C 1
ATOM 880 O O . VAL A 1 106 ? 14.688 0.220 -26.502 1.00 73.50 106 VAL A O 1
ATOM 883 N N . SER A 1 107 ? 16.630 -0.792 -26.049 1.00 77.19 107 SER A N 1
ATOM 884 C CA . SER A 1 107 ? 17.297 -0.320 -27.264 1.00 77.19 107 SER A CA 1
ATOM 885 C C . SER A 1 107 ? 17.021 -1.287 -28.415 1.00 77.19 107 SER A C 1
ATOM 887 O O . SER A 1 107 ? 17.621 -2.361 -28.490 1.00 77.19 107 SER A O 1
ATOM 889 N N . ILE A 1 108 ? 16.116 -0.912 -29.316 1.00 80.25 108 ILE A N 1
ATOM 890 C CA . ILE A 1 108 ? 15.886 -1.656 -30.556 1.00 80.25 108 ILE A CA 1
ATOM 891 C C . ILE A 1 108 ? 16.947 -1.207 -31.562 1.00 80.25 108 ILE A C 1
ATOM 893 O O . ILE A 1 108 ? 16.928 -0.067 -32.020 1.00 80.25 108 ILE A O 1
ATOM 897 N N . VAL A 1 109 ? 17.884 -2.093 -31.900 1.00 81.81 109 VAL A N 1
ATOM 898 C CA . VAL A 1 109 ? 18.866 -1.843 -32.964 1.00 81.81 109 VAL A CA 1
ATOM 899 C C . VAL A 1 109 ? 18.353 -2.496 -34.238 1.00 81.81 109 VAL A C 1
ATOM 901 O O . VAL A 1 109 ? 18.277 -3.720 -34.334 1.00 81.81 109 VAL A O 1
ATOM 904 N N . GLN A 1 110 ? 17.987 -1.677 -35.220 1.00 74.56 110 GLN A N 1
ATOM 905 C CA . GLN A 1 110 ? 17.619 -2.167 -36.541 1.00 74.56 110 GLN A CA 1
ATOM 906 C C . GLN A 1 110 ? 18.895 -2.504 -37.316 1.00 74.56 110 GLN A C 1
ATOM 908 O O . GLN A 1 110 ? 19.642 -1.618 -37.726 1.00 7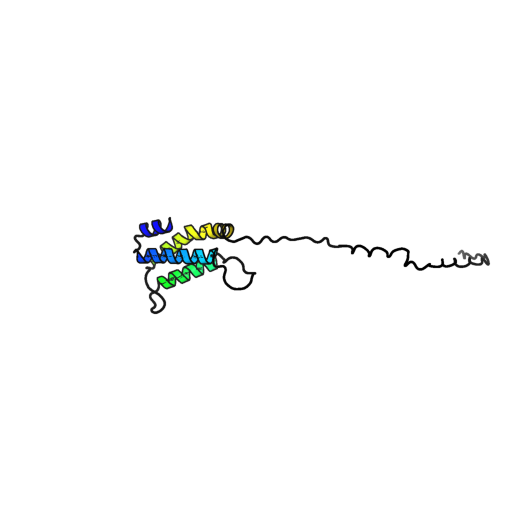4.56 110 GLN A O 1
ATOM 913 N N . ILE A 1 111 ? 19.147 -3.794 -37.522 1.00 73.25 111 ILE A N 1
ATOM 914 C CA . ILE A 1 111 ? 20.156 -4.251 -38.478 1.00 73.25 111 ILE A CA 1
ATOM 915 C C . ILE A 1 111 ? 19.522 -4.126 -39.865 1.00 73.25 111 ILE A C 1
ATOM 917 O O . ILE A 1 111 ? 18.393 -4.577 -40.072 1.00 73.25 111 ILE A O 1
ATOM 921 N N . ALA A 1 112 ? 20.211 -3.475 -40.803 1.00 75.19 112 ALA A N 1
ATOM 922 C CA . ALA A 1 112 ? 19.746 -3.386 -42.180 1.00 75.19 112 ALA A CA 1
ATOM 923 C C . ALA A 1 112 ? 19.486 -4.802 -42.722 1.00 75.19 112 ALA A C 1
ATOM 925 O O . ALA A 1 112 ? 20.361 -5.667 -42.689 1.00 75.19 112 ALA A O 1
ATOM 926 N N . CYS A 1 113 ? 18.268 -5.049 -43.207 1.00 61.25 113 CYS A N 1
ATOM 927 C CA . CYS A 1 113 ? 17.989 -6.231 -44.009 1.00 61.25 113 CYS A CA 1
ATOM 928 C C . CYS A 1 113 ? 18.874 -6.114 -45.257 1.00 61.25 113 CYS A C 1
ATOM 930 O O . CYS A 1 113 ? 18.783 -5.099 -45.944 1.00 61.25 113 CYS A O 1
ATOM 932 N N . MET A 1 114 ? 19.730 -7.109 -45.510 1.00 61.88 114 MET A N 1
ATOM 933 C CA . MET A 1 114 ? 20.799 -7.116 -46.527 1.00 61.88 114 MET A CA 1
ATOM 934 C C . MET A 1 114 ? 22.158 -6.544 -46.083 1.00 61.88 114 MET A C 1
ATOM 936 O O . MET A 1 114 ? 22.749 -5.722 -46.785 1.00 61.88 114 MET A O 1
ATOM 940 N N . ASP A 1 115 ? 22.725 -7.033 -44.976 1.00 60.03 115 ASP A N 1
ATOM 941 C CA . ASP A 1 115 ? 24.185 -6.990 -44.819 1.00 60.03 115 ASP A CA 1
ATOM 942 C C . ASP A 1 115 ? 24.788 -7.927 -45.882 1.00 60.03 115 ASP A C 1
ATOM 944 O O . ASP A 1 115 ? 24.874 -9.146 -45.709 1.00 60.03 115 ASP A O 1
ATOM 948 N N . ILE A 1 116 ? 25.084 -7.379 -47.065 1.00 65.31 116 ILE A N 1
ATOM 949 C CA . ILE A 1 116 ? 25.802 -8.107 -48.108 1.00 65.31 116 ILE A CA 1
ATOM 950 C C . ILE A 1 116 ? 27.163 -8.410 -47.495 1.00 65.31 116 ILE A C 1
ATOM 952 O O . ILE A 1 116 ? 27.968 -7.498 -47.304 1.00 65.31 116 ILE A O 1
ATOM 956 N N . SER A 1 117 ? 27.396 -9.683 -47.155 1.00 66.69 117 SER A N 1
ATOM 957 C CA . SER A 1 117 ? 28.693 -10.177 -46.695 1.00 66.69 117 SER A CA 1
ATOM 958 C C . SER A 1 117 ? 29.775 -9.536 -47.555 1.00 66.69 117 SER A C 1
ATOM 960 O O . SER A 1 117 ? 29.802 -9.758 -48.769 1.00 66.69 117 SER A O 1
ATOM 962 N N . LYS A 1 118 ? 30.610 -8.674 -46.955 1.00 68.88 118 LYS A N 1
ATOM 963 C CA . LYS A 1 118 ? 31.719 -8.043 -47.676 1.00 68.88 118 LYS A CA 1
ATOM 964 C C . LYS A 1 118 ? 32.468 -9.176 -48.380 1.00 68.88 118 LYS A C 1
ATOM 966 O O . LYS A 1 118 ? 32.906 -10.097 -47.682 1.00 68.88 118 LYS A O 1
ATOM 971 N N . PRO A 1 119 ? 32.561 -9.171 -49.725 1.00 72.81 119 PRO A N 1
ATOM 972 C CA . PRO A 1 119 ? 33.159 -10.285 -50.438 1.00 72.81 119 PRO A CA 1
ATOM 973 C C . PRO A 1 119 ? 34.560 -10.498 -49.878 1.00 72.81 119 PRO A C 1
ATOM 975 O O . PRO A 1 119 ? 35.278 -9.526 -49.618 1.00 72.81 119 PRO A O 1
ATOM 978 N N . ARG A 1 120 ? 34.920 -11.766 -49.632 1.00 74.50 120 ARG A N 1
ATOM 979 C CA . ARG A 1 120 ? 36.243 -12.127 -49.111 1.00 74.50 120 ARG A CA 1
ATOM 980 C C . ARG A 1 120 ? 37.290 -11.360 -49.932 1.00 74.50 120 ARG A C 1
ATOM 982 O O . ARG A 1 120 ? 37.236 -11.453 -51.161 1.00 74.50 120 ARG A O 1
ATOM 989 N N . PRO A 1 121 ? 38.203 -10.602 -49.294 1.00 75.81 121 PRO A N 1
ATOM 990 C CA . PRO A 1 121 ? 39.218 -9.869 -50.032 1.00 75.81 121 PRO A CA 1
ATOM 991 C C . PRO A 1 121 ? 39.970 -10.855 -50.919 1.00 75.81 121 PRO A C 1
ATOM 993 O O . PRO A 1 121 ? 40.317 -11.955 -50.474 1.00 75.81 121 PRO A O 1
ATOM 996 N N . MET A 1 122 ? 40.149 -10.488 -52.189 1.00 73.00 122 MET A N 1
ATOM 997 C CA . MET A 1 122 ? 40.837 -11.352 -53.140 1.00 73.00 122 MET A CA 1
ATOM 998 C C . MET A 1 122 ? 42.215 -11.725 -52.577 1.00 73.00 122 MET A C 1
ATOM 1000 O O . MET A 1 122 ? 42.911 -10.850 -52.049 1.00 73.00 122 MET A O 1
ATOM 1004 N N . PRO A 1 123 ? 42.612 -13.007 -52.649 1.00 77.38 123 PRO A N 1
ATOM 1005 C CA . PRO A 1 123 ? 43.945 -13.410 -52.235 1.00 77.38 123 PRO A CA 1
ATOM 1006 C C . PRO A 1 123 ? 45.002 -12.667 -53.073 1.00 77.38 123 PRO A C 1
ATOM 1008 O O . PRO A 1 123 ? 44.738 -12.306 -54.224 1.00 77.38 123 PRO A O 1
ATOM 1011 N N . PRO A 1 124 ? 46.202 -12.424 -52.519 1.00 81.88 124 PRO A N 1
ATOM 1012 C CA . PRO A 1 124 ? 47.256 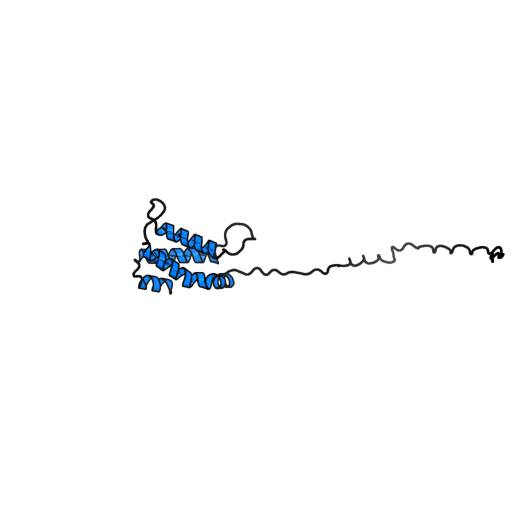-11.706 -53.225 1.00 81.88 124 PRO A CA 1
ATOM 1013 C C . PRO A 1 124 ? 47.667 -12.450 -54.501 1.00 81.88 124 PRO A C 1
ATOM 1015 O O . PRO A 1 124 ? 47.637 -13.682 -54.543 1.00 81.88 124 PRO A O 1
ATOM 1018 N N . LEU A 1 125 ? 48.113 -11.689 -55.509 1.00 72.06 125 LEU A N 1
ATOM 1019 C CA . LEU A 1 125 ? 48.452 -12.148 -56.869 1.00 72.06 125 LEU A CA 1
ATOM 1020 C C . LEU A 1 125 ? 49.432 -13.338 -56.913 1.00 72.06 125 LEU A C 1
ATOM 1022 O O . LEU A 1 125 ? 49.474 -14.074 -57.889 1.00 72.06 125 LEU A O 1
ATOM 1026 N N . GLN A 1 126 ? 50.187 -13.558 -55.838 1.00 78.19 126 GLN A N 1
ATOM 1027 C CA . GLN A 1 126 ? 51.069 -14.712 -55.654 1.00 78.19 126 GLN A CA 1
ATOM 1028 C C . GLN A 1 126 ? 50.334 -16.063 -55.736 1.00 78.19 126 GLN A C 1
ATOM 1030 O O . GLN A 1 126 ? 50.946 -17.060 -56.102 1.00 78.19 126 GLN A O 1
ATOM 1035 N N . HIS A 1 127 ? 49.034 -16.099 -55.427 1.00 72.81 127 HIS A N 1
ATOM 1036 C CA . HIS A 1 127 ? 48.203 -17.305 -55.505 1.00 72.81 127 HIS A CA 1
ATOM 1037 C C . HIS A 1 127 ? 47.434 -17.430 -56.833 1.00 72.81 127 HIS A C 1
ATOM 1039 O O . HIS A 1 127 ? 46.546 -18.275 -56.948 1.00 72.81 127 HIS A O 1
ATOM 1045 N N . ALA A 1 128 ? 47.716 -16.579 -57.827 1.00 75.94 128 ALA A N 1
ATOM 1046 C CA . ALA A 1 128 ? 47.013 -16.611 -59.103 1.00 75.94 128 ALA A CA 1
ATOM 1047 C C . ALA A 1 128 ? 47.431 -17.825 -59.950 1.00 75.94 128 ALA A C 1
ATOM 1049 O O . ALA A 1 128 ? 48.615 -18.109 -60.123 1.00 75.94 128 ALA A O 1
ATOM 1050 N N . ILE A 1 129 ? 46.443 -18.512 -60.527 1.00 76.06 129 ILE A N 1
ATOM 1051 C CA . ILE A 1 129 ? 46.648 -19.556 -61.536 1.00 76.06 129 ILE A CA 1
ATOM 1052 C C . ILE A 1 129 ? 46.449 -18.910 -62.909 1.00 76.06 129 ILE A C 1
ATOM 1054 O O . ILE A 1 129 ? 45.424 -18.272 -63.152 1.00 76.06 129 ILE A O 1
ATOM 1058 N N . MET A 1 130 ? 47.417 -19.072 -63.812 1.00 71.75 130 MET A N 1
ATOM 1059 C CA . MET A 1 130 ? 47.307 -18.578 -65.187 1.00 71.75 130 MET A CA 1
ATOM 1060 C C . MET A 1 130 ? 46.227 -19.361 -65.943 1.00 71.75 130 MET A C 1
ATOM 1062 O O . MET A 1 130 ? 46.422 -20.519 -66.314 1.00 71.75 130 MET A O 1
ATOM 1066 N N . LEU A 1 131 ? 45.087 -18.719 -66.194 1.00 68.81 131 LEU A N 1
ATOM 1067 C CA . LEU A 1 131 ? 44.087 -19.210 -67.137 1.00 68.81 131 LEU A CA 1
ATOM 1068 C C . LEU A 1 131 ? 44.610 -18.976 -68.555 1.00 68.81 131 LEU A C 1
ATOM 1070 O O . LEU A 1 131 ? 44.678 -17.843 -69.028 1.00 68.81 131 LEU A O 1
ATOM 1074 N N . ARG A 1 132 ? 45.000 -20.057 -69.238 1.00 68.12 132 ARG A N 1
ATOM 1075 C CA . ARG A 1 132 ? 45.328 -20.014 -70.666 1.00 68.12 132 ARG A CA 1
ATOM 1076 C C . ARG A 1 132 ? 44.068 -19.581 -71.415 1.00 68.12 132 ARG A C 1
ATOM 1078 O O . ARG A 1 132 ? 43.029 -20.226 -71.278 1.00 68.12 132 ARG A O 1
ATOM 1085 N N . SER A 1 133 ? 44.145 -18.482 -72.162 1.00 58.84 133 SER A N 1
ATOM 1086 C CA . SER A 1 133 ? 43.041 -18.003 -72.993 1.00 58.84 133 SER A CA 1
ATOM 1087 C C . SER A 1 133 ? 42.568 -19.137 -73.899 1.00 58.84 133 SER A C 1
ATOM 1089 O O . SER A 1 133 ? 43.364 -19.694 -74.656 1.00 58.84 133 SER A O 1
ATOM 1091 N N . LYS A 1 134 ? 41.288 -19.498 -73.794 1.00 59.75 134 LYS A N 1
ATOM 1092 C CA . LYS A 1 134 ? 40.632 -20.426 -74.714 1.00 59.75 134 LYS A CA 1
ATOM 1093 C C . LYS A 1 134 ? 40.792 -19.860 -76.127 1.00 59.75 134 LYS A C 1
ATOM 1095 O O . LYS A 1 134 ? 40.324 -18.751 -76.377 1.00 59.75 134 LYS A O 1
ATOM 1100 N N . GLU A 1 135 ? 41.493 -20.581 -77.003 1.00 63.34 135 GLU A N 1
ATOM 1101 C CA . GLU A 1 135 ? 41.579 -20.220 -78.420 1.00 63.34 135 GLU A CA 1
ATOM 1102 C C . GLU A 1 135 ? 40.157 -20.052 -78.976 1.00 63.34 135 GLU A C 1
ATOM 1104 O O . GLU A 1 135 ? 39.281 -20.872 -78.661 1.00 63.34 135 GLU A O 1
ATOM 1109 N N . PRO A 1 136 ? 39.886 -18.972 -79.731 1.00 68.56 136 PRO A N 1
ATOM 1110 C CA . PRO A 1 136 ? 38.577 -18.773 -80.327 1.00 68.56 136 PRO A CA 1
ATOM 1111 C C . PRO A 1 136 ? 38.263 -19.951 -81.264 1.00 68.56 136 PRO A C 1
ATOM 1113 O O . PRO A 1 136 ? 39.168 -20.450 -81.938 1.00 68.56 136 PRO A O 1
ATOM 1116 N N . PRO A 1 137 ? 37.005 -20.428 -81.293 1.00 74.12 137 PRO A N 1
ATOM 1117 C CA . PRO A 1 137 ? 36.620 -21.510 -82.191 1.00 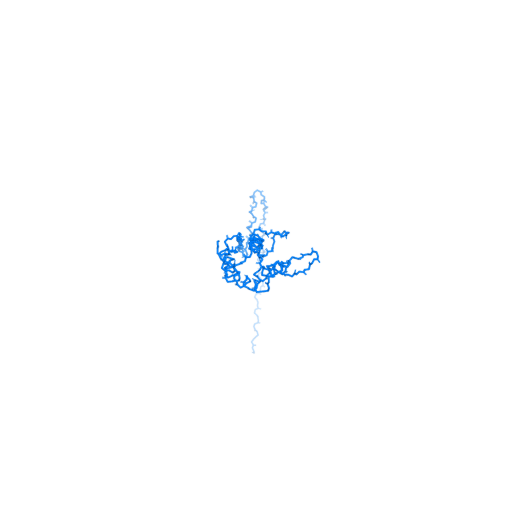74.12 137 PRO A CA 1
ATOM 1118 C C . PRO A 1 137 ? 36.910 -21.115 -83.650 1.00 74.12 137 PRO A C 1
ATOM 1120 O O . PRO A 1 137 ? 36.765 -19.935 -83.991 1.00 74.12 137 PRO A O 1
ATOM 1123 N N . PRO A 1 138 ? 37.328 -22.069 -84.507 1.00 72.62 138 PRO A N 1
ATOM 1124 C CA . PRO A 1 138 ? 37.619 -21.776 -85.904 1.00 72.62 138 PRO A CA 1
ATOM 1125 C C . PRO A 1 138 ? 36.373 -21.212 -86.607 1.00 72.62 138 PRO A C 1
ATOM 1127 O O . PRO A 1 138 ? 35.253 -21.614 -86.271 1.00 72.62 138 PRO A O 1
ATOM 1130 N N . PRO A 1 139 ? 36.549 -20.274 -87.556 1.00 71.69 139 PRO A N 1
ATOM 1131 C CA . PRO A 1 139 ? 35.437 -19.665 -88.272 1.00 71.69 139 PRO A CA 1
ATOM 1132 C C . PRO A 1 139 ? 34.647 -20.724 -89.058 1.00 71.69 139 PRO A C 1
ATOM 1134 O O . PRO A 1 139 ? 35.242 -21.698 -89.531 1.00 71.69 139 PRO A O 1
ATOM 1137 N N . PRO A 1 140 ? 33.320 -20.551 -89.205 1.00 64.75 140 PRO A N 1
ATOM 1138 C CA . PRO A 1 140 ? 32.512 -21.433 -90.033 1.00 64.75 140 PRO A CA 1
ATOM 1139 C C . PRO A 1 140 ? 33.016 -21.371 -91.477 1.00 64.75 140 PRO A C 1
ATOM 1141 O O . PRO A 1 140 ? 33.201 -20.297 -92.043 1.00 64.75 140 PRO A O 1
ATOM 1144 N N . SER A 1 141 ? 33.276 -22.537 -92.059 1.00 49.88 141 SER A N 1
ATOM 1145 C CA . SER A 1 141 ? 33.535 -22.691 -93.484 1.00 49.88 141 SER A CA 1
ATOM 1146 C C . SER A 1 141 ? 32.255 -22.377 -94.257 1.00 49.88 141 SER A C 1
ATOM 1148 O O . SER A 1 141 ? 31.338 -23.200 -94.290 1.00 49.88 141 SER A O 1
ATOM 1150 N N . ASP A 1 142 ? 32.205 -21.191 -94.860 1.00 46.50 142 ASP A N 1
ATOM 1151 C CA . ASP A 1 142 ? 31.182 -20.806 -95.828 1.00 46.50 142 ASP A CA 1
ATOM 1152 C C . ASP A 1 142 ? 31.217 -21.781 -97.013 1.00 46.50 142 ASP A C 1
ATOM 1154 O O . ASP A 1 142 ? 32.163 -21.809 -97.801 1.00 46.50 142 ASP A O 1
ATOM 1158 N N . SER A 1 143 ? 30.180 -22.611 -97.120 1.00 46.09 143 SER A N 1
ATOM 1159 C CA . SER A 1 143 ? 29.860 -23.352 -98.338 1.00 46.09 143 SER A CA 1
ATOM 1160 C C . SER A 1 143 ? 28.368 -23.204 -98.629 1.00 46.09 143 SER A C 1
ATOM 1162 O O . SER A 1 143 ? 27.524 -23.747 -97.925 1.00 46.09 143 SER A O 1
ATOM 1164 N N . GLU A 1 144 ? 28.126 -22.452 -99.704 1.00 41.19 144 GLU A N 1
ATOM 1165 C CA . GLU A 1 144 ? 26.995 -22.522 -100.634 1.00 41.19 144 GLU A CA 1
ATOM 1166 C C . GLU A 1 144 ? 25.692 -21.777 -100.285 1.00 41.19 144 GLU A C 1
ATOM 1168 O O . GLU A 1 144 ? 24.791 -22.243 -99.592 1.00 41.19 144 GLU A O 1
ATOM 1173 N N . GLU A 1 145 ? 25.574 -20.607 -100.924 1.00 39.97 145 GLU A N 1
ATOM 1174 C CA . GLU A 1 145 ? 24.324 -20.036 -101.421 1.00 39.97 145 GLU A CA 1
ATOM 1175 C C . GLU A 1 145 ? 23.542 -21.059 -102.273 1.00 39.97 145 GLU A C 1
ATOM 1177 O O . GLU A 1 145 ? 24.046 -21.494 -103.307 1.00 39.97 145 GLU A O 1
ATOM 1182 N N . HIS A 1 146 ? 22.279 -21.345 -101.936 1.00 40.31 146 HIS A N 1
ATOM 1183 C CA . HIS A 1 146 ? 21.166 -21.233 -102.896 1.00 40.31 146 HIS A CA 1
ATOM 1184 C C . HIS A 1 146 ? 19.782 -21.279 -102.222 1.00 40.31 146 HIS A C 1
ATOM 1186 O O . HIS A 1 146 ? 19.285 -22.304 -101.766 1.00 40.31 146 HIS A O 1
ATOM 1192 N N . ILE A 1 147 ? 19.192 -20.087 -102.179 1.00 37.31 147 ILE A N 1
ATOM 1193 C CA . ILE A 1 147 ? 17.799 -19.695 -102.433 1.00 37.31 147 ILE A CA 1
ATOM 1194 C C . ILE A 1 147 ? 16.824 -20.829 -102.821 1.00 37.31 147 ILE A C 1
ATOM 1196 O O . ILE A 1 147 ? 16.982 -21.454 -103.865 1.00 37.31 147 ILE A O 1
ATOM 1200 N N . ALA A 1 148 ? 15.710 -20.927 -102.085 1.00 39.03 148 ALA A N 1
ATOM 1201 C CA . ALA A 1 148 ? 14.376 -21.115 -102.669 1.00 39.03 148 ALA A CA 1
ATOM 1202 C C . ALA A 1 148 ? 13.290 -20.614 -101.697 1.00 39.03 148 ALA A C 1
ATOM 1204 O O . ALA A 1 148 ? 12.854 -21.319 -100.788 1.00 39.03 148 ALA A O 1
ATOM 1205 N N . VAL A 1 149 ? 12.868 -19.365 -101.903 1.00 36.91 149 VAL A N 1
ATOM 1206 C CA . VAL A 1 149 ? 11.582 -18.835 -101.437 1.00 36.91 149 VAL A CA 1
ATOM 1207 C C . VAL A 1 149 ? 10.492 -19.467 -102.307 1.00 36.91 149 VAL A C 1
ATOM 1209 O O . VAL A 1 149 ? 10.575 -19.407 -103.531 1.00 36.91 149 VAL A O 1
ATOM 1212 N N . VAL A 1 150 ? 9.494 -20.084 -101.677 1.00 38.72 150 VAL A N 1
ATOM 1213 C CA . VAL A 1 150 ? 8.243 -20.518 -102.314 1.00 38.72 150 VAL A CA 1
ATOM 1214 C C . VAL A 1 150 ? 7.258 -19.352 -102.216 1.00 38.72 150 VAL A C 1
ATOM 1216 O O . VAL A 1 150 ? 6.891 -18.961 -101.108 1.00 38.72 150 VAL A O 1
ATOM 1219 N N . GLU A 1 151 ? 6.859 -18.791 -103.357 1.00 36.78 151 GLU A N 1
ATOM 1220 C CA . GLU A 1 151 ? 5.717 -17.875 -103.479 1.00 36.78 151 GLU A CA 1
ATOM 1221 C C . GLU A 1 151 ? 4.483 -18.648 -103.988 1.00 36.78 151 GLU A C 1
ATOM 1223 O O . GLU A 1 151 ? 4.615 -19.752 -104.521 1.00 36.78 151 GLU A O 1
ATOM 1228 N N . SER A 1 152 ? 3.300 -18.088 -103.718 1.00 33.81 152 SER A N 1
ATOM 1229 C CA . SER A 1 152 ? 1.950 -18.624 -103.969 1.00 33.81 152 SER A CA 1
ATOM 1230 C C . SER A 1 152 ? 1.626 -18.964 -105.424 1.00 33.81 152 SER A C 1
ATOM 1232 O O . SER A 1 152 ? 2.215 -18.346 -106.334 1.00 33.81 152 SER A O 1
#

pLDDT: mean 74.2, std 15.22, range [33.81, 91.25]

Radius of gyration: 41.31 Å; chains: 1; bounding box: 68×37×123 Å

Organism: Aphanomyces astaci (NCBI:txid112090)

Foldseek 3Di:
DVLVVVCVVVVADPVRSVLLVVLVVVLCCCQQPPPDDDDDDDDRDDLVNSLVSSVVSLVQACDDDPPGRHNRDDPVRSVSSSVVCCVPPSVCPVVSCVPRPPDDDDDDDDDDPDPPPPPDPDDPPVPDDDDDPDDPPDDDDDDDDDDDDDDD